Protein AF-A0A6L7DBG6-F1 (afdb_monomer_lite)

Foldseek 3Di:
DDDQPPDDPDPDDQPDQADPQQLGGDDPDPPDDDDPVVSVVSSVVSNVLNVVLCVQLVPQWACDLDNVCRVVLSVLSSVLSVLVSVCVVDDHDPVSVVSNVVSVVVSPDHPDDDDDDDDDQPPCSQVVVCVVVVHNPGDPDSDPCVVPDDDDDDDDDDDPPDD

Sequence (163 aa):
MSAIYESCKCNNDSVSVFCKECGSIISKDNSKEYDINLLENMQKECKEYARYTQDSIKNITFASPLPSLDNEFSKFAKIKKLLEIYKNKLQENEMINYHINEITKFLQRDNTFQIAFVGLIKAGKSTLINAMLKQNYASMKVEPETAALTKFKYEIFEKYFRR

pLDDT: mean 77.72, std 15.39, range [31.7, 96.62]

Organism: NCBI:txid1548018

Structure (mmCIF, N/CA/C/O backbone):
data_AF-A0A6L7DBG6-F1
#
_entry.id   AF-A0A6L7DBG6-F1
#
loop_
_atom_site.group_PDB
_atom_site.id
_atom_site.type_symbol
_atom_site.label_atom_id
_atom_site.label_alt_id
_atom_site.label_comp_id
_atom_site.label_asym_id
_atom_site.label_entity_id
_atom_site.label_seq_id
_atom_site.pdbx_PDB_ins_code
_atom_site.Cartn_x
_atom_site.Cartn_y
_atom_site.Cartn_z
_atom_site.occupancy
_atom_site.B_iso_or_equiv
_atom_site.auth_seq_id
_atom_site.auth_comp_id
_atom_site.auth_asym_id
_atom_site.auth_atom_id
_atom_site.pdbx_PDB_model_num
ATOM 1 N N . MET A 1 1 ? -36.324 2.739 34.473 1.00 34.12 1 MET A N 1
ATOM 2 C CA . MET A 1 1 ? -36.612 3.000 33.045 1.00 34.12 1 MET A CA 1
ATOM 3 C C . MET A 1 1 ? -35.834 4.235 32.611 1.00 34.12 1 MET A C 1
ATOM 5 O O . MET A 1 1 ? -36.368 5.334 32.652 1.00 34.12 1 MET A O 1
ATOM 9 N N . SER A 1 2 ? -34.556 4.081 32.268 1.00 31.70 2 SER A N 1
ATOM 10 C CA . SER A 1 2 ? -33.742 5.154 31.687 1.00 31.70 2 SER A CA 1
ATOM 11 C C . SER A 1 2 ? -33.491 4.821 30.223 1.00 31.70 2 SER A C 1
ATOM 13 O O . SER A 1 2 ? -32.948 3.771 29.893 1.00 31.70 2 SER A O 1
ATOM 15 N N . ALA A 1 3 ? -33.963 5.702 29.349 1.00 39.47 3 ALA A N 1
ATOM 16 C CA . ALA A 1 3 ? -33.806 5.609 27.911 1.00 39.47 3 ALA A CA 1
ATOM 17 C C . ALA A 1 3 ? -32.327 5.794 27.531 1.00 39.47 3 ALA A C 1
ATOM 19 O O . ALA A 1 3 ? -31.826 6.915 27.512 1.00 39.47 3 ALA A O 1
ATOM 20 N N . ILE A 1 4 ? -31.631 4.701 27.215 1.00 41.66 4 ILE A N 1
ATOM 21 C CA . ILE A 1 4 ? -30.297 4.746 26.605 1.00 41.66 4 ILE A CA 1
ATOM 22 C C . ILE A 1 4 ? -30.500 4.889 25.093 1.00 41.66 4 ILE A C 1
ATOM 24 O O . ILE A 1 4 ? -30.442 3.921 24.344 1.00 41.66 4 ILE A O 1
ATOM 28 N N . TYR A 1 5 ? -30.811 6.100 24.635 1.00 47.50 5 TYR A N 1
ATOM 29 C CA . TYR A 1 5 ? -30.904 6.407 23.206 1.00 47.50 5 TYR A CA 1
ATOM 30 C C . TYR A 1 5 ? -30.198 7.727 22.900 1.00 47.50 5 TYR A C 1
ATOM 32 O O . TYR A 1 5 ? -30.824 8.741 22.594 1.00 47.50 5 TYR A O 1
ATOM 40 N N . GLU A 1 6 ? -28.865 7.717 22.915 1.00 48.84 6 GLU A N 1
ATOM 41 C CA . GLU A 1 6 ? -28.121 8.657 22.073 1.00 48.84 6 GLU A CA 1
ATOM 42 C C . GLU A 1 6 ? -28.314 8.225 20.615 1.00 48.84 6 GLU A C 1
ATOM 44 O O . GLU A 1 6 ? -27.588 7.383 20.082 1.00 48.84 6 GLU A O 1
ATOM 49 N N . SER A 1 7 ? -29.360 8.759 19.987 1.00 53.03 7 SER A N 1
ATOM 50 C CA . SER A 1 7 ? -29.721 8.467 18.602 1.00 53.03 7 SER A CA 1
ATOM 51 C C . SER A 1 7 ? -28.606 8.900 17.638 1.00 53.03 7 SER A C 1
ATOM 53 O O . SER A 1 7 ? -28.453 10.069 17.288 1.00 53.03 7 SER A O 1
ATOM 55 N N . CYS A 1 8 ? -27.815 7.933 17.167 1.00 61.72 8 CYS A N 1
ATOM 56 C CA . CYS A 1 8 ? -27.004 8.114 15.963 1.00 61.72 8 CYS A CA 1
ATOM 57 C C . CYS A 1 8 ? -27.949 8.461 14.809 1.00 61.72 8 CYS A C 1
ATOM 59 O O . CYS A 1 8 ? -28.882 7.704 14.542 1.00 61.72 8 CYS A O 1
ATOM 61 N N . LYS A 1 9 ? -27.699 9.551 14.076 1.00 63.28 9 LYS A N 1
ATOM 62 C CA . LYS A 1 9 ? -28.479 9.939 12.876 1.00 63.28 9 LYS A CA 1
ATOM 63 C C . LYS A 1 9 ? -28.154 9.080 11.641 1.00 63.28 9 LYS A C 1
ATOM 65 O O . LYS A 1 9 ? -28.202 9.543 10.507 1.00 63.28 9 LYS A O 1
ATOM 70 N N . CYS A 1 10 ? -27.747 7.845 11.874 1.00 64.81 10 CYS A N 1
ATOM 71 C CA . CYS A 1 10 ? -27.065 6.986 10.924 1.00 64.81 10 CYS A CA 1
ATOM 72 C C . CYS A 1 10 ? -28.108 6.033 10.336 1.00 64.81 10 CYS A C 1
ATOM 74 O O . CYS A 1 10 ? -28.858 5.407 11.088 1.00 64.81 10 CYS A O 1
ATOM 76 N N . ASN A 1 11 ? -28.209 5.967 9.006 1.00 58.50 11 ASN A N 1
ATOM 77 C CA . ASN A 1 11 ? -29.213 5.152 8.320 1.00 58.50 11 ASN A CA 1
ATOM 78 C C . ASN A 1 11 ? -28.838 3.669 8.463 1.00 58.50 11 ASN A C 1
ATOM 80 O O . ASN A 1 11 ? -28.066 3.134 7.674 1.00 58.50 11 ASN A O 1
ATOM 84 N N . ASN A 1 12 ? -29.319 3.032 9.531 1.00 59.94 12 ASN A N 1
ATOM 85 C CA . ASN A 1 12 ? -28.940 1.667 9.878 1.00 59.94 12 ASN A CA 1
ATOM 86 C C . ASN A 1 12 ? -29.990 0.647 9.420 1.00 59.94 12 ASN A C 1
ATOM 88 O O . ASN A 1 12 ? -31.190 0.799 9.699 1.00 59.94 12 ASN A O 1
ATOM 92 N N . ASP A 1 13 ? -29.507 -0.427 8.788 1.00 57.75 13 ASP A N 1
ATOM 93 C CA . ASP A 1 13 ? -30.286 -1.622 8.458 1.00 57.75 13 ASP A CA 1
ATOM 94 C C . ASP A 1 13 ? -30.944 -2.211 9.716 1.00 57.75 13 ASP A C 1
ATOM 96 O O . ASP A 1 13 ? -30.456 -2.062 10.836 1.00 57.75 13 ASP A O 1
ATOM 100 N N . SER A 1 14 ? -32.078 -2.888 9.553 1.00 56.16 14 SER A N 1
ATOM 101 C CA . SER A 1 14 ? -32.952 -3.329 10.652 1.00 56.16 14 SER A CA 1
ATOM 102 C C . SER A 1 14 ? -32.394 -4.445 11.551 1.00 56.16 14 SER A C 1
ATOM 104 O O . SER A 1 14 ? -33.078 -4.834 12.491 1.00 56.16 14 SER A O 1
ATOM 106 N N . VAL A 1 15 ? -31.181 -4.950 11.297 1.00 63.69 15 VAL A N 1
ATOM 107 C CA . VAL A 1 15 ? -30.666 -6.204 11.891 1.00 63.69 15 VAL A CA 1
ATOM 108 C C . VAL A 1 15 ? -29.522 -5.989 12.903 1.00 63.69 15 VAL A C 1
ATOM 110 O O . VAL A 1 15 ? -29.144 -6.914 13.615 1.00 63.69 15 VAL A O 1
ATOM 113 N N . SER A 1 16 ? -28.944 -4.787 13.007 1.00 62.97 16 SER A N 1
ATOM 114 C CA . SER A 1 16 ? -27.767 -4.536 13.862 1.00 62.97 16 SER A CA 1
ATOM 115 C C . SER A 1 16 ? -28.119 -3.926 15.223 1.00 62.97 16 SER A C 1
ATOM 117 O O . SER A 1 16 ? -28.773 -2.888 15.265 1.00 62.97 16 SER A O 1
ATOM 119 N N . VAL A 1 17 ? -27.591 -4.507 16.310 1.00 74.75 17 VAL A N 1
ATOM 120 C CA . VAL A 1 17 ? -27.717 -3.987 17.693 1.00 74.75 17 VAL A CA 1
ATOM 121 C C . VAL A 1 17 ? -26.833 -2.757 17.938 1.00 74.75 17 VAL A C 1
ATOM 123 O O . VAL A 1 17 ? -27.182 -1.907 18.750 1.00 74.75 17 VAL A O 1
ATOM 126 N N . PHE A 1 18 ? -25.712 -2.624 17.222 1.00 78.06 18 PHE A N 1
ATOM 127 C CA . PHE A 1 18 ? -24.793 -1.485 17.326 1.00 78.06 18 PHE A CA 1
ATOM 128 C C . PHE A 1 18 ? -24.635 -0.771 15.987 1.00 78.06 18 PHE A C 1
ATOM 130 O O . PHE A 1 18 ? -24.693 -1.383 14.919 1.00 78.06 18 PHE A O 1
ATOM 137 N N . CYS A 1 19 ? -24.388 0.534 16.048 1.00 79.06 19 CYS A N 1
ATOM 138 C CA . CYS A 1 19 ? -24.113 1.359 14.887 1.00 79.06 19 CYS A CA 1
ATOM 139 C C . CYS A 1 19 ? -22.764 1.041 14.264 1.00 79.06 19 CYS A C 1
ATOM 141 O O . CYS A 1 19 ? -21.733 1.123 14.928 1.00 79.06 19 CYS A O 1
ATOM 143 N N . LYS A 1 20 ? -22.785 0.771 12.954 1.00 75.75 20 LYS A N 1
ATOM 144 C CA . LYS A 1 20 ? -21.597 0.489 12.139 1.00 75.75 20 LYS A CA 1
ATOM 145 C C . LYS A 1 20 ? -20.612 1.669 12.103 1.00 75.75 20 LYS A C 1
ATOM 147 O O . LYS A 1 20 ? -19.418 1.450 11.961 1.00 75.75 20 LYS A O 1
ATOM 152 N N . GLU A 1 21 ? -21.106 2.897 12.268 1.00 77.31 21 GLU A N 1
ATOM 153 C CA . GLU A 1 21 ? -20.301 4.124 12.173 1.00 77.31 21 GLU A CA 1
ATOM 154 C C . GLU A 1 21 ? -19.722 4.590 13.514 1.00 77.31 21 GLU A C 1
ATOM 156 O O . GLU A 1 21 ? -18.588 5.059 13.575 1.00 77.31 21 GLU A O 1
ATOM 161 N N . CYS A 1 22 ? -20.495 4.497 14.601 1.00 80.12 22 CYS A N 1
ATOM 162 C CA . CYS A 1 22 ? -20.104 5.082 15.890 1.00 80.12 22 CYS A CA 1
ATOM 163 C C . CYS A 1 22 ? -20.131 4.111 17.074 1.00 80.12 22 CYS A C 1
ATOM 165 O O . CYS A 1 22 ? -19.733 4.496 18.167 1.00 80.12 22 CYS A O 1
ATOM 167 N N . GLY A 1 23 ? -20.631 2.885 16.903 1.00 77.38 23 GLY A N 1
ATOM 168 C CA . GLY A 1 23 ? -20.738 1.902 17.983 1.00 77.38 23 GLY A CA 1
ATOM 169 C C . GLY A 1 23 ? -21.869 2.141 18.991 1.00 77.38 23 GLY A C 1
ATOM 170 O O . GLY A 1 23 ? -21.993 1.366 19.931 1.00 77.38 23 GLY A O 1
ATOM 171 N N . SER A 1 24 ? -22.712 3.172 18.833 1.00 80.69 24 SER A N 1
ATOM 172 C CA . SER A 1 24 ? -23.888 3.372 19.700 1.00 80.69 24 SER A CA 1
ATOM 173 C C . SER A 1 24 ? -24.926 2.260 19.541 1.00 80.69 24 SER A C 1
ATOM 175 O O . SER A 1 24 ? -25.085 1.719 18.449 1.00 80.69 24 SER A O 1
ATOM 177 N N . ILE A 1 25 ? -25.668 1.964 20.609 1.00 76.25 25 ILE A N 1
ATOM 178 C CA . ILE A 1 25 ? -26.762 0.984 20.593 1.00 76.25 25 ILE A CA 1
ATOM 179 C C . ILE A 1 25 ? -27.898 1.472 19.671 1.00 76.25 25 ILE A C 1
ATOM 181 O O . ILE A 1 25 ? -28.282 2.641 19.699 1.00 76.25 25 ILE A O 1
ATOM 185 N N . ILE A 1 26 ? -28.426 0.563 18.850 1.00 74.69 26 ILE A N 1
ATOM 186 C CA . ILE A 1 26 ? -29.581 0.734 17.965 1.00 74.69 26 ILE A CA 1
ATOM 187 C C . ILE A 1 26 ? -30.607 -0.331 18.353 1.00 74.69 26 ILE A C 1
ATOM 189 O O . ILE A 1 26 ? -30.697 -1.395 17.743 1.00 74.69 26 ILE A O 1
ATOM 193 N N . SER A 1 27 ? -31.396 -0.100 19.390 1.00 63.06 27 SER A N 1
ATOM 194 C CA . SER A 1 27 ? -32.484 -1.025 19.710 1.00 63.06 27 SER A CA 1
ATOM 195 C C . SER A 1 27 ? -33.665 -0.784 18.771 1.00 63.06 27 SER A C 1
ATOM 197 O O . SER A 1 27 ? -34.359 0.228 18.853 1.00 63.06 27 SER A O 1
ATOM 199 N N . LYS A 1 28 ? -33.880 -1.732 17.852 1.00 55.41 28 LYS A N 1
ATOM 200 C CA . LYS A 1 28 ? -35.131 -1.880 17.085 1.00 55.41 28 LYS A CA 1
ATOM 201 C C . LYS A 1 28 ? -35.964 -3.084 17.534 1.00 55.41 28 LYS A C 1
ATOM 203 O O . LYS A 1 28 ? -37.125 -3.175 17.150 1.00 55.41 28 LYS A O 1
ATOM 208 N N . ASP A 1 29 ? -35.394 -3.985 18.335 1.00 54.41 29 ASP A N 1
ATOM 209 C CA . ASP A 1 29 ? -36.030 -5.246 18.708 1.00 54.41 29 ASP A CA 1
ATOM 210 C C . ASP A 1 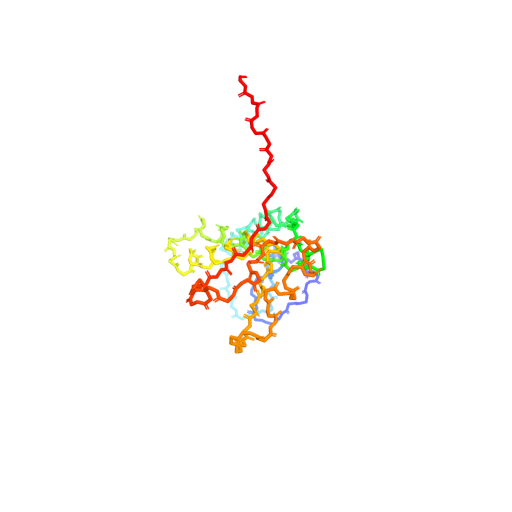29 ? -36.300 -5.293 20.220 1.00 54.41 29 ASP A C 1
ATOM 212 O O . ASP A 1 29 ? -35.410 -5.563 21.024 1.00 54.41 29 ASP A O 1
ATOM 216 N N . ASN A 1 30 ? -37.542 -4.985 20.605 1.00 52.22 30 ASN A N 1
ATOM 217 C CA . ASN A 1 30 ? -38.020 -5.020 21.994 1.00 52.22 30 ASN A CA 1
ATOM 218 C C . ASN A 1 30 ? -38.330 -6.453 22.478 1.00 52.22 30 ASN A C 1
ATOM 220 O O . ASN A 1 30 ? -38.848 -6.623 23.578 1.00 52.22 30 ASN A O 1
ATOM 224 N N . SER A 1 31 ? -38.085 -7.478 21.651 1.00 51.94 31 SER A N 1
ATOM 225 C CA . SER A 1 31 ? -38.477 -8.866 21.936 1.00 51.94 31 SER A CA 1
ATOM 226 C C . SER A 1 31 ? -37.457 -9.657 22.762 1.00 51.94 31 SER A C 1
ATOM 228 O O . SER A 1 31 ? -37.774 -10.746 23.239 1.00 51.94 31 SER A O 1
ATOM 230 N N . LYS A 1 32 ? -36.241 -9.128 22.953 1.00 58.94 32 LYS A N 1
ATOM 231 C CA . LYS A 1 32 ? -35.175 -9.775 23.725 1.00 58.94 32 LYS A CA 1
ATOM 232 C C . LYS A 1 32 ? -34.798 -8.916 24.923 1.00 58.94 32 LYS A C 1
ATOM 234 O O . LYS A 1 32 ? -34.392 -7.767 24.780 1.00 58.94 32 LYS A O 1
ATOM 239 N N . GLU A 1 33 ? -34.938 -9.495 26.107 1.00 64.88 33 GLU A N 1
ATOM 240 C CA . GLU A 1 33 ? -34.452 -8.916 27.352 1.00 64.88 33 GLU A CA 1
ATOM 241 C C . GLU A 1 33 ? -32.927 -9.082 27.374 1.00 64.88 33 GLU A C 1
ATOM 243 O O . GLU A 1 33 ? -32.400 -10.181 27.540 1.00 64.88 33 GLU A O 1
ATOM 248 N N . TYR A 1 34 ? -32.209 -8.002 27.071 1.00 68.75 34 TYR A N 1
ATOM 249 C CA . TYR A 1 34 ? -30.750 -7.983 27.085 1.00 68.75 34 TYR A CA 1
ATOM 250 C C . TYR A 1 34 ? -30.242 -7.516 28.451 1.00 68.75 34 TYR A C 1
ATOM 252 O O . TYR A 1 34 ? -30.805 -6.594 29.042 1.00 68.75 34 TYR A O 1
ATOM 260 N N . ASP A 1 35 ? -29.137 -8.100 28.919 1.00 79.69 35 ASP A N 1
ATOM 261 C CA . ASP A 1 35 ? -28.407 -7.575 30.075 1.00 79.69 35 ASP A CA 1
ATOM 262 C C . ASP A 1 35 ? -27.870 -6.170 29.747 1.00 79.69 35 ASP A C 1
ATOM 264 O O . ASP A 1 35 ? -27.015 -5.993 28.874 1.00 79.69 35 ASP A O 1
ATOM 268 N N . ILE A 1 36 ? -28.405 -5.166 30.445 1.00 76.56 36 ILE A N 1
ATOM 269 C CA . ILE A 1 36 ? -28.091 -3.750 30.233 1.00 76.56 36 ILE A CA 1
ATOM 270 C C . ILE A 1 36 ? -26.609 -3.473 30.507 1.00 76.56 36 ILE A C 1
ATOM 272 O O . ILE A 1 36 ? -25.975 -2.762 29.730 1.00 76.56 36 ILE A O 1
ATOM 276 N N . ASN A 1 37 ? -26.030 -4.079 31.549 1.00 80.31 37 ASN A N 1
ATOM 277 C CA . ASN A 1 37 ? -24.625 -3.856 31.899 1.00 80.31 37 ASN A CA 1
ATOM 278 C C . ASN A 1 37 ? -23.697 -4.428 30.822 1.00 80.31 37 ASN A C 1
ATOM 280 O O . ASN A 1 37 ? -22.678 -3.828 30.476 1.00 80.31 37 ASN A O 1
ATOM 284 N N . LEU A 1 38 ? -24.057 -5.586 30.262 1.00 82.00 38 LEU A N 1
ATOM 285 C CA . LEU A 1 38 ? -23.325 -6.182 29.148 1.00 82.00 38 LEU A CA 1
ATOM 286 C C . LEU A 1 38 ? -23.392 -5.287 27.902 1.00 82.00 38 LEU A C 1
ATOM 288 O O . LEU A 1 38 ? -22.363 -5.034 27.277 1.00 82.00 38 LEU A O 1
ATOM 292 N N . LEU A 1 39 ? -24.578 -4.773 27.561 1.00 80.38 39 LEU A N 1
ATOM 293 C CA . LEU A 1 39 ? -24.756 -3.879 26.415 1.00 80.38 39 LEU A CA 1
ATOM 294 C C . LEU A 1 39 ? -23.978 -2.568 26.561 1.00 80.38 39 LEU A C 1
ATOM 296 O O . LEU A 1 39 ? -23.363 -2.126 25.591 1.00 80.38 39 LEU A O 1
ATOM 300 N N . GLU A 1 40 ? -23.976 -1.961 27.747 1.00 81.44 40 GLU A N 1
ATOM 301 C CA . GLU A 1 40 ? -23.216 -0.737 28.020 1.00 81.44 40 GLU A CA 1
ATOM 302 C C . GLU A 1 40 ? -21.703 -0.965 27.895 1.00 81.44 40 GLU A C 1
ATOM 304 O O . GLU A 1 40 ? -21.006 -0.172 27.252 1.00 81.44 40 GLU A O 1
ATOM 309 N N . ASN A 1 41 ? -21.192 -2.080 28.430 1.00 85.69 41 ASN A N 1
ATOM 310 C CA . ASN A 1 41 ? -19.781 -2.451 28.292 1.00 85.69 41 ASN A CA 1
ATOM 311 C C . ASN A 1 41 ? -19.397 -2.669 26.822 1.00 85.69 41 ASN A C 1
ATOM 313 O O . ASN A 1 41 ? -18.415 -2.098 26.344 1.00 85.69 41 ASN A O 1
ATOM 317 N N . MET A 1 42 ? -20.209 -3.418 26.072 1.00 83.50 42 MET A N 1
ATOM 318 C CA . MET A 1 42 ? -19.992 -3.632 24.639 1.00 83.50 42 MET A CA 1
ATOM 319 C C . MET A 1 42 ? -20.067 -2.324 23.842 1.00 83.50 42 MET A C 1
ATOM 321 O O . MET A 1 42 ? -19.234 -2.084 22.969 1.00 83.50 42 MET A O 1
ATOM 325 N N . GLN A 1 43 ? -21.017 -1.437 24.157 1.00 84.44 43 GLN A N 1
ATOM 326 C CA . GLN A 1 43 ? -21.121 -0.125 23.518 1.00 84.44 43 GLN A CA 1
ATOM 327 C C . GLN A 1 43 ? -19.845 0.694 23.727 1.00 84.44 43 GLN A C 1
ATOM 329 O O . GLN A 1 43 ? -19.367 1.340 22.790 1.00 84.44 43 GLN A O 1
ATOM 334 N N . LYS A 1 44 ? -19.290 0.678 24.944 1.00 87.38 44 LYS A N 1
ATOM 335 C CA . LYS A 1 44 ? -18.042 1.373 25.266 1.00 87.38 44 LYS A CA 1
ATOM 336 C C . LYS A 1 44 ? -16.881 0.834 24.431 1.00 87.38 44 LYS A C 1
ATOM 338 O O . LYS A 1 44 ? -16.208 1.622 23.767 1.00 87.38 44 LYS A O 1
ATOM 343 N N . GLU A 1 45 ? -16.698 -0.484 24.389 1.00 87.06 45 GLU A N 1
ATOM 344 C CA . GLU A 1 45 ? -15.645 -1.120 23.589 1.00 87.06 45 GLU A CA 1
ATOM 345 C C . GLU A 1 45 ? -15.788 -0.820 22.089 1.00 87.06 45 GLU A C 1
ATOM 347 O O . GLU A 1 45 ? -14.805 -0.490 21.416 1.00 87.06 45 GLU A O 1
ATOM 352 N N . CYS A 1 46 ? -17.013 -0.874 21.555 1.00 83.75 46 CYS A N 1
ATOM 353 C CA . CYS A 1 46 ? -17.291 -0.534 20.162 1.00 83.75 46 CYS A CA 1
ATOM 354 C C . CYS A 1 46 ? -16.984 0.938 19.856 1.00 83.75 46 CYS A C 1
ATOM 356 O O . CYS A 1 46 ? -16.337 1.220 18.846 1.00 83.75 46 CYS A O 1
ATOM 358 N N . LYS A 1 47 ? -17.403 1.873 20.723 1.00 87.25 47 LYS A N 1
ATOM 359 C CA . LYS A 1 47 ? -17.112 3.312 20.584 1.00 87.25 47 LYS A CA 1
ATOM 360 C C . LYS A 1 47 ? -15.604 3.578 20.600 1.00 87.25 47 LYS A C 1
ATOM 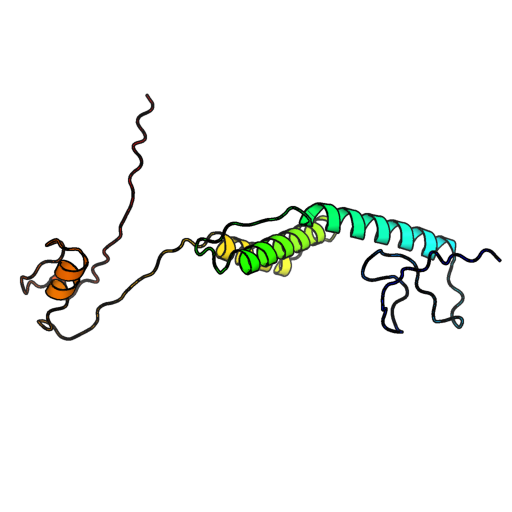362 O O . LYS A 1 47 ? -15.099 4.298 19.738 1.00 87.25 47 LYS A O 1
ATOM 367 N N . GLU A 1 48 ? -14.878 2.986 21.548 1.00 89.25 48 GLU A N 1
ATOM 368 C CA . GLU A 1 48 ? -13.421 3.128 21.654 1.00 89.25 48 GLU A CA 1
ATOM 369 C C . GLU A 1 48 ? -12.710 2.577 20.415 1.00 89.25 48 GLU A C 1
ATOM 371 O O . GLU A 1 48 ? -11.835 3.239 19.854 1.00 89.25 48 GLU A O 1
ATOM 376 N N . TYR A 1 49 ? -13.120 1.399 19.936 1.00 86.81 49 TYR A N 1
ATOM 377 C CA . TYR A 1 49 ? -12.545 0.803 18.735 1.00 86.81 49 TYR A CA 1
ATOM 378 C C . TYR A 1 49 ? -12.833 1.616 17.470 1.00 86.81 49 TYR A C 1
ATOM 380 O O . TYR A 1 49 ? -11.913 1.851 16.682 1.00 86.81 49 TYR A O 1
ATOM 388 N N . ALA A 1 50 ? -14.076 2.069 17.280 1.00 84.94 50 ALA A N 1
ATOM 389 C CA . ALA A 1 50 ? -14.466 2.889 16.136 1.00 84.94 50 ALA A CA 1
ATOM 390 C C . ALA A 1 50 ? -13.665 4.195 16.105 1.00 84.94 50 ALA A C 1
ATOM 392 O O . ALA A 1 50 ? -13.085 4.540 15.075 1.00 84.94 50 ALA A O 1
ATOM 393 N N . ARG A 1 51 ? -13.548 4.869 17.255 1.00 88.75 51 ARG A N 1
ATOM 394 C CA . ARG A 1 51 ? -12.775 6.105 17.390 1.00 88.75 51 ARG A CA 1
ATOM 395 C C . ARG A 1 51 ? -11.292 5.890 17.101 1.00 88.75 51 ARG A C 1
ATOM 397 O O . ARG A 1 51 ? -10.742 6.575 16.246 1.00 88.75 51 ARG A O 1
ATOM 404 N N . TYR A 1 52 ? -10.661 4.911 17.752 1.00 89.38 52 TYR A N 1
ATOM 405 C CA . TYR A 1 52 ? -9.250 4.585 17.518 1.00 89.38 52 TYR A CA 1
ATOM 406 C C . TYR A 1 52 ? -8.971 4.290 16.040 1.00 89.38 52 TYR A C 1
ATOM 408 O O . TYR A 1 52 ? -7.973 4.743 15.474 1.00 89.38 52 TYR A O 1
ATOM 416 N N . THR A 1 53 ? -9.877 3.547 15.405 1.00 88.06 53 THR A N 1
ATOM 417 C CA . THR A 1 53 ? -9.768 3.185 13.996 1.00 88.06 53 THR A CA 1
ATOM 418 C C . THR A 1 53 ? -9.891 4.411 13.097 1.00 88.06 53 THR A C 1
ATOM 420 O O . THR A 1 53 ? -9.026 4.619 12.248 1.00 88.06 53 THR A O 1
ATOM 423 N N . GLN A 1 54 ? -10.911 5.249 13.307 1.00 88.50 54 GLN A N 1
ATOM 424 C CA . GLN A 1 54 ? -11.111 6.495 12.563 1.00 88.50 54 GLN A CA 1
ATOM 425 C C . GLN A 1 54 ? -9.910 7.436 12.708 1.00 88.50 54 GLN A C 1
ATOM 427 O O . GLN A 1 54 ? -9.393 7.920 11.701 1.00 88.50 54 GLN A O 1
ATOM 432 N N . ASP A 1 55 ? -9.412 7.631 13.929 1.00 90.38 55 ASP A N 1
ATOM 433 C CA . ASP A 1 55 ? -8.251 8.480 14.208 1.00 90.38 55 ASP A CA 1
ATOM 434 C C . ASP A 1 55 ? -6.983 7.943 13.523 1.00 90.38 55 ASP A C 1
ATOM 436 O O . ASP A 1 55 ? -6.208 8.711 12.948 1.00 90.38 55 ASP A O 1
ATOM 440 N N . SER A 1 56 ? -6.809 6.618 13.488 1.00 88.44 56 SER A N 1
ATOM 441 C CA . SER A 1 56 ? -5.660 5.966 12.849 1.00 88.44 56 SER A CA 1
ATOM 442 C C . SER A 1 56 ? -5.653 6.073 11.321 1.00 88.44 56 SER A C 1
ATOM 444 O O . SER A 1 56 ? -4.582 5.990 10.721 1.00 88.44 56 SER A O 1
ATOM 446 N N . ILE A 1 57 ? -6.818 6.233 10.677 1.00 91.44 57 ILE A N 1
ATOM 447 C CA . ILE A 1 57 ? -6.939 6.272 9.207 1.00 91.44 57 ILE A CA 1
ATOM 448 C C . ILE A 1 57 ? -7.198 7.673 8.636 1.00 91.44 57 ILE A C 1
ATOM 450 O O . ILE A 1 57 ? -7.020 7.872 7.431 1.00 91.44 57 ILE A O 1
ATOM 454 N N . LYS A 1 58 ? -7.613 8.645 9.462 1.00 88.38 58 LYS A N 1
ATOM 455 C CA . LYS A 1 58 ? -8.078 9.976 9.024 1.00 88.38 58 LYS A CA 1
ATOM 456 C C . LYS A 1 58 ? -7.061 10.723 8.162 1.00 88.38 58 LYS A C 1
ATOM 458 O O . LYS A 1 58 ? -7.429 11.279 7.132 1.00 88.38 58 LYS A O 1
ATOM 463 N N . ASN A 1 59 ? -5.792 10.689 8.561 1.00 86.00 59 ASN A N 1
ATOM 464 C CA . ASN A 1 59 ? -4.721 11.465 7.930 1.00 86.00 59 ASN A CA 1
ATOM 465 C C . ASN A 1 59 ? -3.826 10.627 7.005 1.00 86.00 59 ASN A C 1
ATOM 467 O O . ASN A 1 59 ? -2.788 11.107 6.554 1.00 86.00 59 ASN A O 1
ATOM 471 N N . ILE A 1 60 ? -4.202 9.376 6.720 1.00 88.69 60 ILE A N 1
ATOM 472 C CA . ILE A 1 60 ? -3.434 8.537 5.802 1.00 88.69 60 ILE A CA 1
ATOM 473 C C . ILE A 1 60 ? -3.658 9.036 4.378 1.00 88.69 60 ILE A C 1
ATOM 475 O O . ILE A 1 60 ? -4.750 8.914 3.815 1.00 88.69 60 ILE A O 1
ATOM 479 N N . THR A 1 61 ? -2.584 9.570 3.814 1.00 83.56 61 THR A N 1
ATOM 480 C CA . THR A 1 61 ? -2.441 9.903 2.401 1.00 83.56 61 THR A CA 1
ATOM 481 C C . THR A 1 61 ? -1.219 9.166 1.875 1.00 83.56 61 THR A C 1
ATOM 483 O O . THR A 1 61 ? -0.233 8.993 2.594 1.00 83.56 61 THR A O 1
ATOM 486 N N . PHE A 1 62 ? -1.308 8.663 0.649 1.00 87.62 62 PHE A N 1
ATOM 487 C CA . PHE A 1 62 ? -0.212 7.952 0.007 1.00 87.62 62 PHE A CA 1
ATOM 488 C C . PHE A 1 62 ? -0.042 8.492 -1.407 1.00 87.62 62 PHE A C 1
ATOM 490 O O . PHE A 1 62 ? -0.977 8.416 -2.203 1.00 87.62 62 PHE A O 1
ATOM 497 N N . ALA A 1 63 ? 1.140 9.035 -1.699 1.00 86.88 63 ALA A N 1
ATOM 498 C CA . ALA A 1 63 ? 1.471 9.541 -3.024 1.00 86.88 63 ALA A CA 1
ATOM 499 C C . ALA A 1 63 ? 1.717 8.359 -3.968 1.00 86.88 63 ALA A C 1
ATOM 501 O O . ALA A 1 63 ? 2.572 7.510 -3.709 1.00 86.88 63 ALA A O 1
ATOM 502 N N . SER A 1 64 ? 0.950 8.290 -5.047 1.00 88.94 64 SER A N 1
ATOM 503 C CA . SER A 1 64 ? 1.122 7.288 -6.083 1.00 88.94 64 SER A CA 1
ATOM 504 C C . SER A 1 64 ? 2.259 7.692 -7.031 1.00 88.94 64 SER A C 1
ATOM 506 O O . SER A 1 64 ? 2.459 8.879 -7.294 1.00 88.94 64 SER A O 1
ATOM 508 N N . PRO A 1 65 ? 2.969 6.724 -7.641 1.00 87.00 65 PRO A N 1
ATOM 509 C CA . PRO A 1 65 ? 3.876 7.009 -8.754 1.00 87.00 65 PRO A CA 1
ATOM 510 C C . PRO A 1 65 ? 3.187 7.679 -9.960 1.00 87.00 65 PRO A C 1
ATOM 512 O O . PRO A 1 65 ? 3.860 8.271 -10.806 1.00 87.00 65 PRO A O 1
ATOM 515 N N . LEU A 1 66 ? 1.857 7.569 -10.049 1.00 86.19 66 LEU A N 1
ATOM 516 C CA . LEU A 1 66 ? 0.994 8.233 -11.022 1.00 86.19 66 LEU A CA 1
ATOM 517 C C . LEU A 1 66 ? -0.035 9.086 -10.262 1.00 86.19 66 LEU A C 1
ATOM 519 O O . LEU A 1 66 ? -0.948 8.506 -9.679 1.00 86.19 66 LEU A O 1
ATOM 523 N N . PRO A 1 67 ? 0.037 10.432 -10.306 1.00 88.94 67 PRO A N 1
ATOM 524 C CA . PRO A 1 67 ? -0.843 11.301 -9.513 1.00 88.94 67 PRO A CA 1
ATOM 525 C C . PRO A 1 67 ? -2.345 11.055 -9.721 1.00 88.94 67 PRO A C 1
ATOM 527 O O . PRO A 1 67 ? -3.152 11.228 -8.812 1.00 88.94 67 PRO A O 1
ATOM 530 N N . SER A 1 68 ? -2.746 10.588 -10.909 1.00 89.75 68 SER A N 1
ATOM 531 C CA . SER A 1 68 ? -4.136 10.206 -11.189 1.00 89.75 68 SER A CA 1
ATOM 532 C C . SER A 1 68 ? -4.651 9.026 -10.352 1.00 89.75 68 SER A C 1
ATOM 534 O O . SER A 1 68 ? -5.856 8.794 -10.355 1.00 89.75 68 SER A O 1
ATOM 536 N N . LEU A 1 69 ? -3.775 8.296 -9.652 1.00 90.19 69 LEU A N 1
ATOM 537 C CA . LEU A 1 69 ? -4.099 7.137 -8.812 1.00 90.19 69 LEU A CA 1
ATOM 538 C C . LEU A 1 69 ? -3.886 7.392 -7.308 1.00 90.19 69 LEU A C 1
ATOM 540 O O . LEU A 1 69 ? -3.955 6.457 -6.506 1.00 90.19 69 LEU A O 1
ATOM 544 N N . ASP A 1 70 ? -3.625 8.636 -6.891 1.00 91.06 70 ASP A N 1
ATOM 545 C CA . ASP A 1 70 ? -3.381 8.985 -5.480 1.00 91.06 70 ASP A CA 1
ATOM 546 C C . ASP A 1 70 ? -4.532 8.554 -4.556 1.00 91.06 70 ASP A C 1
ATOM 548 O O . ASP A 1 70 ? -4.316 8.109 -3.423 1.00 91.06 70 ASP A O 1
ATOM 552 N N . ASN A 1 71 ? -5.773 8.644 -5.043 1.00 92.00 71 ASN A N 1
ATOM 553 C CA . ASN A 1 71 ? -6.955 8.256 -4.281 1.00 92.00 71 ASN A CA 1
ATOM 554 C C . ASN A 1 71 ? -6.995 6.739 -4.036 1.00 92.00 71 ASN A C 1
ATOM 556 O O . ASN A 1 71 ? -7.254 6.292 -2.920 1.00 92.00 71 ASN A O 1
ATOM 560 N N . GLU A 1 72 ? -6.710 5.935 -5.059 1.00 92.75 72 GLU A N 1
ATOM 561 C CA . GLU A 1 72 ? -6.651 4.476 -4.986 1.00 92.7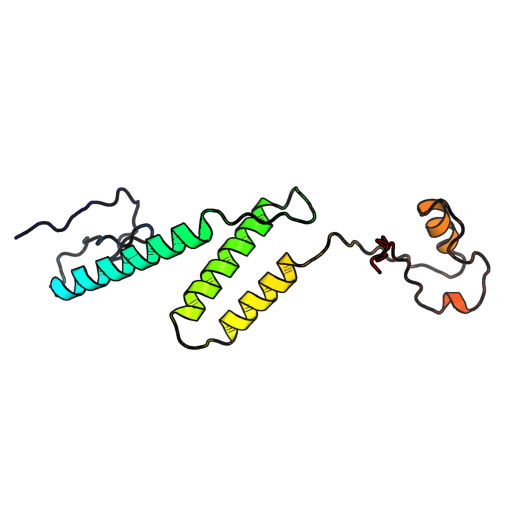5 72 GLU A CA 1
ATOM 562 C C . GLU A 1 72 ? -5.544 4.029 -4.030 1.00 92.75 72 GLU A C 1
ATOM 564 O O . GLU A 1 72 ? -5.794 3.223 -3.132 1.00 92.75 72 GLU A O 1
ATOM 569 N N . PHE A 1 73 ? -4.344 4.599 -4.158 1.00 93.81 73 PHE A N 1
ATOM 570 C CA . PHE A 1 73 ? -3.228 4.294 -3.261 1.00 93.81 73 PHE A CA 1
ATOM 571 C C . PHE A 1 73 ? -3.546 4.686 -1.814 1.00 93.81 73 PHE A C 1
ATOM 573 O O . PHE A 1 73 ? -3.317 3.899 -0.894 1.00 93.81 73 PHE A O 1
ATOM 580 N N . SER A 1 74 ? -4.167 5.847 -1.602 1.00 93.56 74 SER A N 1
ATOM 581 C CA . SER A 1 74 ? -4.615 6.277 -0.274 1.00 93.56 74 SER A CA 1
ATOM 582 C C . SER A 1 74 ? -5.684 5.343 0.311 1.00 93.56 74 SER A C 1
ATOM 584 O O . SER A 1 74 ? -5.641 5.035 1.503 1.00 93.56 74 SER A O 1
ATOM 586 N N . LYS A 1 75 ? -6.617 4.828 -0.504 1.00 94.19 75 LYS A N 1
ATOM 587 C CA . LYS A 1 75 ? -7.586 3.802 -0.072 1.00 94.19 75 LYS A CA 1
ATOM 588 C C . LYS A 1 75 ? -6.881 2.513 0.350 1.00 94.19 75 LYS A C 1
ATOM 590 O O . LYS A 1 75 ? -7.169 2.001 1.429 1.00 94.19 75 LYS A O 1
ATOM 595 N N . PHE A 1 76 ? -5.933 2.015 -0.442 1.00 95.06 76 PHE A N 1
ATOM 596 C CA . PHE A 1 76 ? -5.164 0.816 -0.094 1.00 95.06 76 PHE A CA 1
ATOM 597 C C . PHE A 1 76 ? -4.328 1.003 1.175 1.00 95.06 76 PHE A C 1
ATOM 599 O O . PHE A 1 76 ? -4.286 0.103 2.012 1.00 95.06 76 PHE A O 1
ATOM 606 N N . ALA A 1 77 ? -3.729 2.178 1.375 1.00 95.25 77 ALA A N 1
ATOM 607 C CA . ALA A 1 77 ? -3.010 2.500 2.603 1.00 95.25 77 ALA A CA 1
ATOM 608 C C . ALA A 1 77 ? -3.937 2.488 3.835 1.00 95.25 77 ALA A C 1
ATOM 610 O O . ALA A 1 77 ? -3.572 1.944 4.879 1.00 95.25 77 ALA A O 1
ATOM 611 N N . LYS A 1 78 ? -5.168 3.004 3.705 1.00 95.12 78 LYS A N 1
ATOM 612 C CA . LYS A 1 78 ? -6.192 2.926 4.761 1.00 95.12 78 LYS A CA 1
ATOM 613 C C . LYS A 1 78 ? -6.616 1.482 5.045 1.00 95.12 78 LYS A C 1
ATOM 615 O O . LYS A 1 78 ? -6.668 1.093 6.208 1.00 95.12 78 LYS A O 1
ATOM 620 N N . ILE A 1 79 ? -6.855 0.673 4.009 1.00 94.88 79 ILE A N 1
ATOM 621 C CA . ILE A 1 79 ? -7.186 -0.758 4.154 1.00 94.88 79 ILE A CA 1
ATOM 622 C C . ILE A 1 79 ? -6.051 -1.508 4.855 1.00 94.88 79 ILE A C 1
ATOM 624 O O . ILE A 1 79 ? -6.303 -2.252 5.799 1.00 94.88 79 ILE A O 1
ATOM 628 N N . LYS A 1 80 ? -4.796 -1.276 4.454 1.00 95.31 80 LYS A N 1
ATOM 629 C CA . LYS A 1 80 ? -3.628 -1.861 5.121 1.00 95.31 80 LYS A CA 1
ATOM 630 C C . LYS A 1 80 ? -3.626 -1.526 6.612 1.00 95.31 80 LYS A C 1
ATOM 632 O O . LYS A 1 80 ? -3.470 -2.426 7.432 1.00 95.31 80 LYS A O 1
ATOM 637 N N . LYS A 1 81 ? -3.859 -0.258 6.967 1.00 94.25 81 LYS A N 1
ATOM 638 C CA . LYS A 1 81 ? -3.899 0.160 8.372 1.00 94.25 81 LYS A CA 1
ATOM 639 C C . LYS A 1 81 ? -5.018 -0.528 9.154 1.00 94.25 81 LYS A C 1
ATOM 641 O O . LYS A 1 81 ? -4.792 -0.946 10.285 1.00 94.25 81 LYS A O 1
ATOM 646 N N . LEU A 1 82 ? -6.200 -0.682 8.555 1.00 92.31 82 LEU A N 1
ATOM 647 C CA . LEU A 1 82 ? -7.314 -1.419 9.159 1.00 92.31 82 LEU A CA 1
ATOM 648 C C . LEU A 1 82 ? -6.937 -2.874 9.457 1.00 92.31 82 LEU A C 1
ATOM 650 O O . LEU A 1 82 ? -7.191 -3.359 10.558 1.00 92.31 82 LEU A O 1
ATOM 654 N N . LEU A 1 83 ? -6.284 -3.549 8.509 1.00 92.44 83 LEU A N 1
ATOM 655 C CA . LEU A 1 83 ? -5.821 -4.925 8.689 1.00 92.44 83 LEU A CA 1
ATOM 656 C C . LEU A 1 83 ? -4.748 -5.039 9.780 1.00 92.44 83 LEU A C 1
ATOM 658 O O . LEU A 1 83 ? -4.786 -5.981 10.565 1.00 92.44 83 LEU A O 1
ATOM 662 N N . GLU A 1 84 ? -3.828 -4.076 9.880 1.00 92.31 84 GLU A N 1
ATOM 663 C CA . GLU A 1 84 ? -2.835 -4.021 10.964 1.00 92.31 84 GLU A CA 1
ATOM 664 C C . GLU A 1 84 ? -3.495 -3.844 12.339 1.00 92.31 84 GLU A C 1
ATOM 666 O O . GLU A 1 84 ? -3.129 -4.521 13.298 1.00 92.31 84 GLU A O 1
ATOM 671 N N . ILE A 1 85 ? -4.497 -2.964 12.438 1.00 89.81 85 ILE A N 1
ATOM 672 C CA . ILE A 1 85 ? -5.272 -2.763 13.671 1.00 89.81 85 ILE A CA 1
ATOM 673 C C . ILE A 1 85 ? -6.002 -4.051 14.061 1.00 89.81 85 ILE A C 1
ATOM 675 O O . ILE A 1 85 ? -5.974 -4.449 15.225 1.00 89.81 85 ILE A O 1
ATOM 679 N N . TYR A 1 86 ? -6.644 -4.705 13.092 1.00 88.00 86 TYR A N 1
ATOM 680 C CA . TYR A 1 86 ? -7.351 -5.962 13.311 1.00 88.00 86 TYR A CA 1
ATOM 681 C C . TYR A 1 86 ? -6.393 -7.074 13.759 1.00 88.00 86 TYR A C 1
ATOM 683 O O . TYR A 1 86 ? -6.670 -7.758 14.742 1.00 88.00 86 TYR A O 1
ATOM 691 N N . LYS A 1 87 ? -5.231 -7.199 13.101 1.00 89.25 87 LYS A N 1
ATOM 692 C CA . LYS A 1 87 ? -4.169 -8.146 13.468 1.00 89.25 87 LYS A CA 1
ATOM 693 C C . LYS A 1 87 ? -3.695 -7.951 14.907 1.00 89.25 87 LYS A C 1
ATOM 695 O O . LYS A 1 87 ? -3.468 -8.929 15.597 1.00 89.25 87 LYS A O 1
ATOM 700 N N . ASN A 1 88 ? -3.541 -6.711 15.367 1.00 84.94 88 ASN A N 1
ATOM 701 C CA . ASN A 1 88 ? -3.041 -6.447 16.719 1.00 84.94 88 ASN A CA 1
ATOM 702 C C . ASN A 1 88 ? -4.063 -6.774 17.820 1.00 84.94 88 ASN A C 1
ATOM 704 O O . ASN A 1 88 ? -3.673 -6.960 18.970 1.00 84.94 88 ASN A O 1
ATOM 708 N N . LYS A 1 89 ? -5.362 -6.806 17.491 1.00 80.44 89 LYS A N 1
ATOM 709 C CA . LYS A 1 89 ? -6.435 -7.112 18.449 1.00 80.44 89 LYS A CA 1
ATOM 710 C C . LYS A 1 89 ? -6.817 -8.590 18.509 1.00 80.44 89 LYS A C 1
ATOM 712 O O . LYS A 1 89 ? -7.399 -9.007 19.506 1.00 80.44 89 LYS A O 1
ATOM 717 N N . LEU A 1 90 ? -6.555 -9.359 17.459 1.00 69.88 90 LEU A N 1
ATOM 718 C CA . LEU A 1 90 ? -6.946 -10.764 17.357 1.00 69.88 90 LEU A CA 1
ATOM 719 C C . LEU A 1 90 ? -5.713 -11.660 17.251 1.00 69.88 90 LEU A C 1
ATOM 721 O O . LEU A 1 90 ? -4.612 -11.193 16.985 1.00 69.88 90 LEU A O 1
ATOM 725 N N . GLN A 1 91 ? -5.892 -12.958 17.495 1.00 71.12 91 GLN A N 1
ATOM 726 C CA . GLN A 1 91 ? -4.811 -13.931 17.347 1.00 71.12 91 GLN A CA 1
ATOM 727 C C . GLN A 1 91 ? -4.228 -13.917 15.925 1.00 71.12 91 GLN A C 1
ATOM 729 O O . GLN A 1 91 ? -4.879 -13.506 14.960 1.00 71.12 91 GLN A O 1
ATOM 734 N N . GLU A 1 92 ? -2.982 -14.373 15.816 1.00 74.56 92 GLU A N 1
ATOM 735 C CA . GLU A 1 92 ? -2.219 -14.375 14.575 1.00 74.56 92 GLU A CA 1
ATOM 736 C C . GLU A 1 92 ? -2.979 -15.093 13.445 1.00 74.56 92 GLU A C 1
ATOM 738 O O . GLU A 1 92 ? -3.454 -16.215 13.607 1.00 74.56 92 GLU A O 1
ATOM 743 N N . ASN A 1 93 ? -3.130 -14.423 12.298 1.00 84.25 93 ASN A N 1
ATOM 744 C CA . ASN A 1 93 ? -3.880 -14.936 11.154 1.00 84.25 93 ASN A CA 1
ATOM 745 C C . ASN A 1 93 ? -3.038 -14.817 9.878 1.00 84.25 93 ASN A C 1
ATOM 747 O O . ASN A 1 93 ? -2.737 -13.713 9.412 1.00 84.25 93 ASN A O 1
ATOM 751 N N . GLU A 1 94 ? -2.673 -15.963 9.303 1.00 89.81 94 GLU A N 1
ATOM 752 C CA . GLU A 1 94 ? -1.824 -16.043 8.110 1.00 89.81 94 GLU A CA 1
ATOM 753 C C . GLU A 1 94 ? -2.432 -15.340 6.890 1.00 89.81 94 GLU A C 1
ATOM 755 O O . GLU A 1 94 ? -1.714 -14.658 6.158 1.00 89.81 94 GLU A O 1
ATOM 760 N N . MET A 1 95 ? -3.752 -15.416 6.701 1.00 90.44 95 MET A N 1
ATOM 761 C CA . MET A 1 95 ? -4.431 -14.756 5.578 1.00 90.44 95 MET A CA 1
ATOM 762 C C . MET A 1 95 ? -4.356 -13.232 5.692 1.00 90.44 95 MET A C 1
ATOM 764 O O . MET A 1 95 ? -4.159 -12.530 4.701 1.00 90.44 95 MET A O 1
ATOM 768 N N . ILE A 1 96 ? -4.453 -12.700 6.911 1.00 91.38 96 ILE A N 1
ATOM 769 C CA . ILE A 1 96 ? -4.325 -11.258 7.150 1.00 91.38 96 ILE A CA 1
ATOM 770 C C . ILE A 1 96 ? -2.895 -10.801 6.882 1.00 91.38 96 ILE A C 1
ATOM 772 O O . ILE A 1 96 ? -2.688 -9.790 6.210 1.00 91.38 96 ILE A O 1
ATOM 776 N N . ASN A 1 97 ? -1.909 -11.574 7.340 1.00 92.19 97 ASN A N 1
ATOM 777 C CA . ASN A 1 97 ? -0.502 -11.316 7.041 1.00 92.19 97 ASN A CA 1
ATOM 778 C C . ASN A 1 97 ? -0.237 -11.323 5.529 1.00 92.19 97 ASN A C 1
ATOM 780 O O . ASN A 1 97 ? 0.444 -10.429 5.023 1.00 92.19 97 ASN A O 1
ATOM 784 N N . TYR A 1 98 ? -0.818 -12.282 4.806 1.00 94.75 98 TYR A N 1
ATOM 785 C CA . TYR A 1 98 ? -0.738 -12.353 3.352 1.00 94.75 98 TYR A CA 1
ATOM 786 C C . TYR A 1 98 ? -1.298 -11.086 2.689 1.00 94.75 98 TYR A C 1
ATOM 788 O O . TYR A 1 98 ? -0.594 -10.440 1.913 1.00 94.75 98 TYR A O 1
ATOM 796 N N . HIS A 1 99 ? -2.513 -10.657 3.044 1.00 94.88 99 HIS A N 1
ATOM 797 C CA . HIS A 1 99 ? -3.113 -9.449 2.469 1.00 94.88 99 HIS A CA 1
ATOM 798 C C . HIS A 1 99 ? -2.337 -8.169 2.801 1.00 94.88 99 HIS A C 1
ATOM 800 O O . HIS A 1 99 ? -2.149 -7.327 1.922 1.00 94.88 99 HIS A O 1
ATOM 806 N N . ILE A 1 100 ? -1.832 -8.026 4.033 1.00 95.19 100 ILE A N 1
ATOM 807 C CA . ILE A 1 100 ? -0.965 -6.898 4.409 1.00 95.19 100 ILE A CA 1
ATOM 808 C C . ILE A 1 100 ? 0.289 -6.871 3.524 1.00 95.19 100 ILE A C 1
ATOM 810 O O . ILE A 1 100 ? 0.697 -5.800 3.061 1.00 95.19 100 ILE A O 1
ATOM 814 N N . ASN A 1 101 ? 0.892 -8.033 3.265 1.00 95.75 101 ASN A N 1
ATOM 815 C CA . ASN A 1 101 ? 2.083 -8.141 2.430 1.00 95.75 101 ASN A CA 1
ATOM 816 C C . ASN A 1 101 ? 1.791 -7.783 0.965 1.00 95.75 101 ASN A C 1
ATOM 818 O O . ASN A 1 101 ? 2.510 -6.979 0.378 1.00 95.75 101 ASN A O 1
ATOM 822 N N . GLU A 1 102 ? 0.709 -8.304 0.386 1.00 96.62 102 GLU A N 1
ATOM 823 C CA . GLU A 1 102 ? 0.330 -8.006 -1.001 1.00 96.62 102 GLU A CA 1
ATOM 824 C C . GLU A 1 102 ? 0.003 -6.522 -1.207 1.00 96.62 102 GLU A C 1
ATOM 826 O O . GLU A 1 102 ? 0.477 -5.909 -2.166 1.00 96.62 102 GLU A O 1
ATOM 831 N N . ILE A 1 103 ? -0.723 -5.900 -0.270 1.00 95.94 103 ILE A N 1
ATOM 832 C CA . ILE A 1 103 ? -0.980 -4.455 -0.320 1.00 95.94 103 ILE A CA 1
ATOM 833 C C . ILE A 1 103 ? 0.330 -3.673 -0.175 1.00 95.94 103 ILE A C 1
ATOM 835 O O . ILE A 1 103 ? 0.539 -2.685 -0.873 1.00 95.94 103 ILE A O 1
ATOM 839 N N . THR A 1 104 ? 1.245 -4.120 0.688 1.00 95.00 104 THR A N 1
ATOM 840 C CA . THR A 1 104 ? 2.560 -3.478 0.837 1.00 95.00 104 THR A CA 1
ATOM 841 C C . THR A 1 104 ? 3.353 -3.525 -0.466 1.00 95.00 104 THR A C 1
ATOM 843 O O . THR A 1 104 ? 3.853 -2.489 -0.897 1.00 95.00 104 THR A O 1
ATOM 846 N N . LYS A 1 105 ? 3.403 -4.682 -1.139 1.00 93.75 105 LYS A N 1
ATOM 847 C CA . LYS A 1 105 ? 4.048 -4.816 -2.454 1.00 93.75 105 LYS A CA 1
ATOM 848 C C . LYS A 1 105 ? 3.406 -3.909 -3.496 1.00 93.75 105 LYS A C 1
ATOM 850 O O . LYS A 1 105 ? 4.118 -3.307 -4.289 1.00 93.75 105 LYS A O 1
ATOM 855 N N . PHE A 1 106 ? 2.076 -3.809 -3.506 1.00 91.81 106 PHE A N 1
ATOM 856 C CA . PHE A 1 106 ? 1.355 -2.916 -4.413 1.00 91.81 106 PHE A CA 1
ATOM 857 C C . PHE A 1 106 ? 1.724 -1.444 -4.181 1.00 91.81 106 PHE A C 1
ATOM 859 O O . PHE A 1 106 ? 2.065 -0.751 -5.135 1.00 91.81 106 PHE A O 1
ATOM 866 N N . LEU A 1 107 ? 1.716 -0.989 -2.924 1.00 92.19 107 LEU A N 1
ATOM 867 C CA . LEU A 1 107 ? 2.046 0.392 -2.556 1.00 92.19 107 LEU A CA 1
ATOM 868 C C . LEU A 1 107 ? 3.519 0.750 -2.823 1.00 92.19 107 LEU A C 1
ATOM 870 O O . LEU A 1 107 ? 3.831 1.916 -3.023 1.00 92.19 107 LEU A O 1
ATOM 874 N N . GLN A 1 108 ? 4.416 -0.238 -2.839 1.00 90.06 108 GLN A N 1
ATOM 875 C CA . GLN A 1 108 ? 5.844 -0.062 -3.133 1.00 90.06 108 GLN A CA 1
ATOM 876 C C . GLN A 1 108 ? 6.188 -0.111 -4.627 1.00 90.06 108 GLN A C 1
ATOM 878 O O . GLN A 1 108 ? 7.360 0.035 -4.975 1.00 90.06 108 GLN A O 1
ATOM 883 N N . ARG A 1 109 ? 5.215 -0.348 -5.517 1.00 82.50 109 ARG A N 1
ATOM 884 C CA . ARG A 1 109 ? 5.483 -0.343 -6.960 1.00 82.50 109 ARG A CA 1
ATOM 885 C C . ARG A 1 109 ? 5.975 1.032 -7.387 1.00 82.50 109 ARG A C 1
ATOM 887 O O . ARG A 1 109 ? 5.405 2.047 -7.002 1.00 82.50 109 ARG A O 1
ATOM 894 N N . ASP A 1 110 ? 7.014 1.042 -8.205 1.00 77.25 110 ASP A N 1
ATOM 895 C CA . ASP A 1 110 ? 7.488 2.241 -8.877 1.00 77.25 110 ASP A CA 1
ATOM 896 C C . ASP A 1 110 ? 6.683 2.492 -10.166 1.00 77.25 110 ASP A C 1
ATOM 898 O O . ASP A 1 110 ? 5.853 1.685 -10.592 1.00 77.25 110 ASP A O 1
ATOM 902 N N . ASN A 1 111 ? 6.915 3.638 -10.802 1.00 73.00 111 ASN A N 1
ATOM 903 C CA . ASN A 1 111 ? 6.345 3.965 -12.111 1.00 73.00 111 ASN A CA 1
ATOM 904 C C . ASN A 1 111 ? 7.112 3.302 -13.269 1.00 73.00 111 ASN A C 1
ATOM 906 O O . ASN A 1 111 ? 7.094 3.821 -14.389 1.00 73.00 111 ASN A O 1
ATOM 910 N N . THR A 1 112 ? 7.806 2.178 -13.040 1.00 75.12 112 THR A N 1
ATOM 911 C CA . THR A 1 112 ? 8.541 1.534 -14.127 1.00 75.12 112 THR A CA 1
ATOM 912 C C . THR A 1 112 ? 7.576 0.916 -15.128 1.00 75.12 112 THR A C 1
ATOM 914 O O . THR A 1 112 ? 6.722 0.091 -14.807 1.00 75.12 112 THR A O 1
ATOM 917 N N . PHE A 1 113 ? 7.734 1.305 -16.389 1.00 78.56 113 PHE A N 1
ATOM 918 C CA . PHE A 1 113 ? 7.080 0.654 -17.511 1.00 78.56 113 PHE A CA 1
ATOM 919 C C . PHE A 1 113 ? 8.135 -0.090 -18.327 1.00 78.56 113 PHE A C 1
ATOM 921 O O . PHE A 1 113 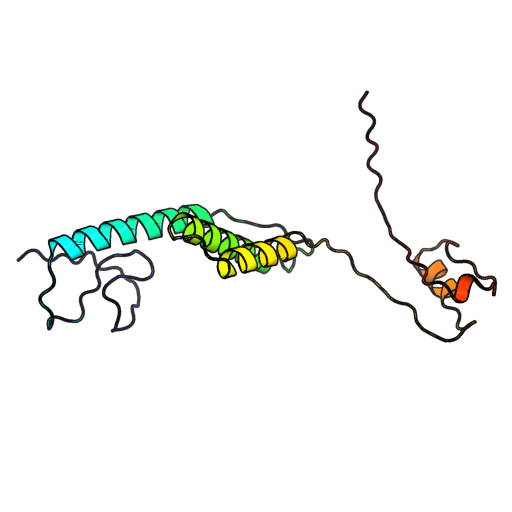? 9.271 0.363 -18.482 1.00 78.56 113 PHE A O 1
ATOM 928 N N . GLN A 1 114 ? 7.771 -1.266 -18.827 1.00 84.69 114 GLN A N 1
ATOM 929 C CA . GLN A 1 114 ? 8.646 -2.090 -19.652 1.00 84.69 114 GLN A CA 1
ATOM 930 C C . GLN A 1 114 ? 8.040 -2.191 -21.047 1.00 84.69 114 GLN A C 1
ATOM 932 O O . GLN A 1 114 ? 6.866 -2.521 -21.194 1.00 84.69 114 GLN A O 1
ATOM 937 N N . ILE A 1 115 ? 8.847 -1.903 -22.067 1.00 86.31 115 ILE A N 1
ATOM 938 C CA . ILE A 1 115 ? 8.471 -2.059 -23.473 1.00 86.31 115 ILE A CA 1
ATOM 939 C C . ILE A 1 115 ? 9.308 -3.198 -24.046 1.00 86.31 115 ILE A C 1
ATOM 941 O O . ILE A 1 115 ? 10.535 -3.178 -23.945 1.00 86.31 115 ILE A O 1
ATOM 945 N N . ALA A 1 116 ? 8.647 -4.182 -24.649 1.00 89.25 116 ALA A N 1
ATOM 946 C CA . ALA A 1 116 ? 9.304 -5.285 -25.337 1.00 89.25 116 ALA A CA 1
ATOM 947 C C . ALA A 1 116 ? 9.242 -5.073 -26.855 1.00 89.25 116 ALA A C 1
ATOM 949 O O . ALA A 1 116 ? 8.164 -4.892 -27.419 1.00 89.25 116 ALA A O 1
ATOM 950 N N . PHE A 1 117 ? 10.397 -5.136 -27.521 1.00 85.19 117 PHE A N 1
ATOM 951 C CA . PHE A 1 117 ? 10.494 -5.092 -28.981 1.00 85.19 117 PHE A CA 1
ATOM 952 C C . PHE A 1 117 ? 10.710 -6.504 -29.521 1.00 85.19 117 PHE A C 1
ATOM 954 O O . PHE A 1 117 ? 11.765 -7.102 -29.311 1.00 85.19 117 PHE A O 1
ATOM 961 N N . VAL A 1 118 ? 9.725 -7.031 -30.248 1.00 85.69 118 VAL A N 1
ATOM 962 C CA . VAL A 1 118 ? 9.747 -8.392 -30.804 1.00 85.69 118 VAL A CA 1
ATOM 963 C C . VAL A 1 118 ? 9.604 -8.324 -32.322 1.00 85.69 118 VAL A C 1
ATOM 965 O O . VAL A 1 118 ? 8.909 -7.463 -32.852 1.00 85.69 118 VAL A O 1
ATOM 968 N N . GLY A 1 119 ? 10.296 -9.205 -33.043 1.00 83.31 119 GLY A N 1
ATOM 969 C CA . GLY A 1 119 ? 10.237 -9.267 -34.503 1.00 83.31 119 GLY A CA 1
ATOM 970 C C . GLY A 1 119 ? 11.435 -9.992 -35.101 1.00 83.31 119 GLY A C 1
ATOM 971 O O . GLY A 1 119 ? 12.404 -10.291 -34.398 1.00 83.31 119 GLY A O 1
ATOM 972 N N . LEU A 1 120 ? 11.396 -10.229 -36.412 1.00 83.00 120 LEU A N 1
ATOM 973 C CA . LEU A 1 120 ? 12.443 -10.947 -37.146 1.00 83.00 120 LEU A CA 1
ATOM 974 C C . LEU A 1 120 ? 13.824 -10.277 -37.023 1.00 83.00 120 LEU A C 1
ATOM 976 O O . LEU A 1 120 ? 13.955 -9.072 -36.760 1.00 83.00 120 LEU A O 1
ATOM 980 N N . ILE A 1 121 ? 14.884 -11.066 -37.206 1.00 73.94 121 ILE A N 1
ATOM 981 C CA . ILE A 1 121 ? 16.256 -10.550 -37.298 1.00 73.94 121 ILE A CA 1
ATOM 982 C C . ILE A 1 121 ? 16.320 -9.598 -38.508 1.00 73.94 121 ILE A C 1
ATOM 984 O O . ILE A 1 121 ? 15.732 -9.881 -39.547 1.00 73.94 121 ILE A O 1
ATOM 988 N N . LYS A 1 122 ? 16.996 -8.449 -38.359 1.00 73.88 122 LYS A N 1
ATOM 989 C CA . LYS A 1 122 ? 17.052 -7.335 -39.337 1.00 73.88 122 LYS A CA 1
ATOM 990 C C . LYS A 1 122 ? 15.763 -6.517 -39.538 1.00 73.88 122 LYS A C 1
ATOM 992 O O . LYS A 1 122 ? 15.765 -5.616 -40.364 1.00 73.88 122 LYS A O 1
ATOM 997 N N . ALA A 1 123 ? 14.714 -6.703 -38.732 1.00 81.69 123 ALA A N 1
ATOM 998 C CA . ALA A 1 123 ? 13.499 -5.870 -38.789 1.00 81.69 123 ALA A CA 1
ATOM 999 C C . ALA A 1 123 ? 13.674 -4.416 -38.274 1.00 81.69 123 ALA A C 1
ATOM 1001 O O . ALA A 1 123 ? 12.692 -3.725 -38.036 1.00 81.69 123 ALA A O 1
ATOM 1002 N N . GLY A 1 124 ? 14.906 -3.955 -38.029 1.00 82.06 124 GLY A N 1
ATOM 1003 C CA . GLY A 1 124 ? 15.169 -2.584 -37.570 1.00 82.06 124 GLY A CA 1
ATOM 1004 C C . GLY A 1 124 ? 14.892 -2.308 -36.085 1.00 82.06 124 GLY A C 1
ATOM 1005 O O . GLY A 1 124 ? 14.855 -1.149 -35.689 1.00 82.06 124 GLY A O 1
ATOM 1006 N N . LYS A 1 125 ? 14.736 -3.336 -35.233 1.00 88.25 125 LYS A N 1
ATOM 1007 C CA . LYS A 1 125 ? 14.474 -3.167 -33.784 1.00 88.25 125 LYS A CA 1
ATOM 1008 C C . LYS A 1 125 ? 15.532 -2.303 -33.081 1.00 88.25 125 LYS A C 1
ATOM 1010 O O . LYS A 1 125 ? 15.181 -1.344 -32.404 1.00 88.25 125 LYS A O 1
ATOM 1015 N N . SER A 1 126 ? 16.819 -2.597 -33.287 1.00 83.88 126 SER A N 1
ATOM 1016 C CA . SER A 1 126 ? 17.924 -1.805 -32.719 1.00 83.88 126 SER A CA 1
ATOM 1017 C C . SER A 1 126 ? 17.920 -0.363 -33.233 1.00 83.88 126 SER A C 1
ATOM 1019 O O . SER A 1 126 ? 18.192 0.566 -32.479 1.00 83.88 126 SER A O 1
ATOM 1021 N N . THR A 1 127 ? 17.553 -0.162 -34.502 1.00 86.88 127 THR A N 1
ATOM 1022 C CA . THR A 1 127 ? 17.411 1.167 -35.109 1.00 86.88 127 THR A CA 1
ATOM 1023 C C . THR A 1 127 ? 16.296 1.967 -34.444 1.00 86.88 127 THR A C 1
ATOM 1025 O O . THR A 1 127 ? 16.503 3.131 -34.110 1.00 86.88 127 THR A O 1
ATOM 1028 N N . LEU A 1 128 ? 15.146 1.338 -34.185 1.00 87.31 128 LEU A N 1
ATOM 1029 C CA . LEU A 1 128 ? 14.029 1.965 -33.481 1.00 87.31 128 LEU A CA 1
ATOM 1030 C C . LEU A 1 128 ? 14.391 2.321 -32.032 1.00 87.31 128 LEU A C 1
ATOM 1032 O O . LEU A 1 128 ? 14.120 3.439 -31.602 1.00 87.31 128 LEU A O 1
ATOM 1036 N N . ILE A 1 129 ? 15.049 1.413 -31.302 1.00 87.69 129 ILE A N 1
ATOM 1037 C CA . ILE A 1 129 ? 15.515 1.672 -29.929 1.00 87.69 129 ILE A CA 1
ATOM 1038 C C . ILE A 1 129 ? 16.458 2.884 -29.903 1.00 87.69 129 ILE A C 1
ATOM 1040 O O . ILE A 1 129 ? 16.251 3.802 -29.112 1.00 87.69 129 ILE A O 1
ATOM 1044 N N . ASN A 1 130 ? 17.442 2.939 -30.806 1.00 86.25 130 ASN A N 1
ATOM 1045 C CA . ASN A 1 130 ? 18.387 4.057 -30.881 1.00 86.25 130 ASN A CA 1
ATOM 1046 C C . ASN A 1 130 ? 17.701 5.383 -31.240 1.00 86.25 130 ASN A C 1
ATOM 1048 O O . ASN A 1 130 ? 18.023 6.421 -30.662 1.00 86.25 130 ASN A O 1
ATOM 1052 N N . ALA A 1 131 ? 16.718 5.352 -32.146 1.00 89.12 131 ALA A N 1
ATOM 1053 C CA . ALA A 1 131 ? 15.919 6.525 -32.486 1.00 89.12 131 ALA A CA 1
ATOM 1054 C C . ALA A 1 131 ? 15.094 7.028 -31.286 1.00 89.12 131 ALA A C 1
ATOM 1056 O O . ALA A 1 131 ? 15.072 8.231 -31.026 1.00 89.12 131 ALA A O 1
ATOM 1057 N N . MET A 1 132 ? 14.472 6.125 -30.51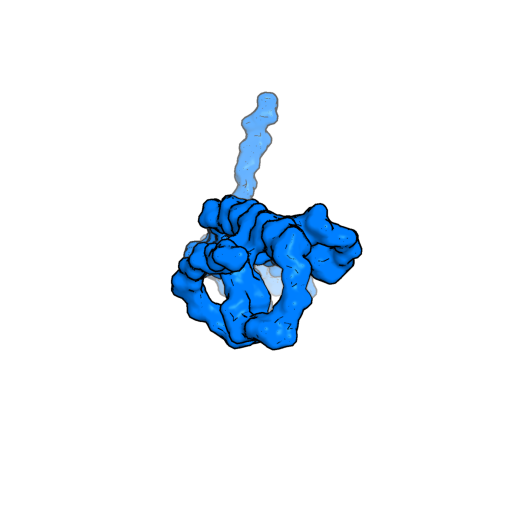4 1.00 87.19 132 MET A N 1
ATOM 1058 C CA . MET A 1 132 ? 13.716 6.481 -29.304 1.00 87.19 132 MET A CA 1
ATOM 1059 C C . MET A 1 132 ? 14.615 7.055 -28.202 1.00 87.19 132 MET A C 1
ATOM 1061 O O . MET A 1 132 ? 14.236 8.022 -27.545 1.00 87.19 132 MET A O 1
ATOM 1065 N N . LEU A 1 133 ? 15.816 6.497 -28.023 1.00 86.69 133 LEU A N 1
ATOM 1066 C CA . LEU A 1 133 ? 16.793 6.960 -27.032 1.00 86.69 133 LEU A CA 1
ATOM 1067 C C . LEU A 1 133 ? 17.619 8.170 -27.506 1.00 86.69 133 LEU A C 1
ATOM 1069 O O . LEU A 1 133 ? 18.398 8.719 -26.726 1.00 86.69 133 LEU A O 1
ATOM 1073 N N . LYS A 1 134 ? 17.461 8.588 -28.773 1.00 85.56 134 LYS A N 1
ATOM 1074 C CA . LYS A 1 134 ? 18.237 9.646 -29.450 1.00 85.56 134 LYS A CA 1
ATOM 1075 C C . LYS A 1 134 ? 19.761 9.443 -29.378 1.00 85.56 134 LYS A C 1
ATOM 1077 O O . LYS A 1 134 ? 20.517 10.408 -29.463 1.00 85.56 134 LYS A O 1
ATOM 1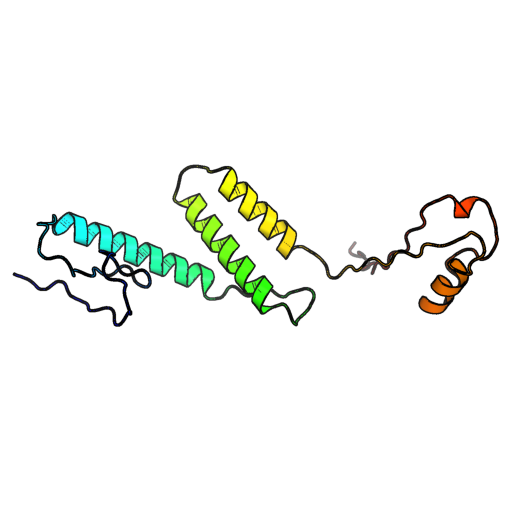082 N N . GLN A 1 135 ? 20.211 8.199 -29.209 1.00 81.88 135 GLN A N 1
ATOM 1083 C CA . GLN A 1 135 ? 21.615 7.805 -29.070 1.00 81.88 135 GLN A CA 1
ATOM 1084 C C . GLN A 1 135 ? 21.820 6.360 -29.549 1.00 81.88 135 GLN A C 1
ATOM 1086 O O . GLN A 1 135 ? 20.894 5.551 -29.532 1.00 81.88 135 GLN A O 1
ATOM 1091 N N . ASN A 1 136 ? 23.047 6.019 -29.949 1.00 80.25 136 ASN A N 1
ATOM 1092 C CA . ASN A 1 136 ? 23.391 4.697 -30.482 1.00 80.25 136 ASN A CA 1
ATOM 1093 C C . ASN A 1 136 ? 23.791 3.713 -29.367 1.00 80.25 136 ASN A C 1
ATOM 1095 O O . ASN A 1 136 ? 24.964 3.379 -29.231 1.00 80.25 136 ASN A O 1
ATOM 1099 N N . TYR A 1 137 ? 22.818 3.264 -28.570 1.00 79.75 137 TYR A N 1
ATOM 1100 C CA . TYR A 1 137 ? 23.043 2.328 -27.457 1.00 79.75 137 TYR A CA 1
ATOM 1101 C C . TYR A 1 137 ? 22.956 0.849 -27.857 1.00 79.75 137 TYR A C 1
ATOM 1103 O O . TYR A 1 137 ? 23.693 0.022 -27.329 1.00 79.75 137 TYR A O 1
ATOM 1111 N N . ALA A 1 138 ? 22.052 0.496 -28.770 1.00 73.75 138 ALA A N 1
ATOM 1112 C CA . ALA A 1 138 ? 21.901 -0.860 -29.280 1.00 73.75 138 ALA A CA 1
ATOM 1113 C C . ALA A 1 138 ? 22.794 -1.072 -30.509 1.00 73.75 138 ALA A C 1
ATOM 1115 O O . ALA A 1 138 ? 22.803 -0.241 -31.425 1.00 73.75 138 ALA A O 1
ATOM 1116 N N . SER A 1 139 ? 23.503 -2.205 -30.564 1.00 68.88 139 SER A N 1
ATOM 1117 C CA . SER A 1 139 ? 24.311 -2.557 -31.734 1.00 68.88 139 SER A CA 1
ATOM 1118 C C . SER A 1 139 ? 23.425 -2.688 -32.979 1.00 68.88 139 SER A C 1
ATOM 1120 O O . SER A 1 139 ? 22.397 -3.375 -32.976 1.00 68.88 139 SER A O 1
ATOM 1122 N N . MET A 1 140 ? 23.813 -1.990 -34.051 1.00 64.38 140 MET A N 1
ATOM 1123 C CA . MET A 1 140 ? 23.172 -2.078 -35.369 1.00 64.38 140 MET A CA 1
ATOM 1124 C C . MET A 1 140 ? 23.787 -3.176 -36.247 1.00 64.38 140 MET A C 1
ATOM 1126 O O . MET A 1 140 ? 23.253 -3.475 -37.317 1.00 64.38 140 MET A O 1
ATOM 1130 N N . LYS A 1 141 ? 24.905 -3.779 -35.818 1.00 58.44 141 LYS A N 1
ATOM 1131 C CA . LYS A 1 141 ? 25.508 -4.909 -36.523 1.00 58.44 141 LYS A CA 1
ATOM 1132 C C . LYS A 1 141 ? 24.716 -6.179 -36.248 1.00 58.44 141 LYS A C 1
ATOM 1134 O O . LYS A 1 141 ? 24.235 -6.418 -35.144 1.00 58.44 141 LYS A O 1
ATOM 1139 N N . VAL A 1 142 ? 24.596 -7.008 -37.279 1.00 55.84 142 VAL A N 1
ATOM 1140 C CA . VAL A 1 142 ? 23.930 -8.312 -37.214 1.00 55.84 142 VAL A CA 1
ATOM 1141 C C . VAL A 1 142 ? 24.919 -9.327 -36.642 1.00 55.84 142 VAL A C 1
ATOM 1143 O O . VAL A 1 142 ? 25.403 -10.205 -37.345 1.00 55.84 142 VAL A O 1
ATOM 1146 N N . GLU A 1 143 ? 25.294 -9.134 -35.384 1.00 54.81 143 GLU A N 1
ATOM 1147 C CA . GLU A 1 143 ? 26.151 -10.055 -34.637 1.00 54.81 143 GLU A CA 1
ATOM 1148 C C . GLU A 1 143 ? 25.279 -10.982 -33.758 1.00 54.81 143 GLU A C 1
ATOM 1150 O O . GLU A 1 143 ? 24.104 -10.670 -33.504 1.00 54.81 143 GLU A O 1
ATOM 1155 N N . PRO A 1 144 ? 25.797 -12.149 -33.317 1.00 47.88 144 PRO A N 1
ATOM 1156 C CA . PRO A 1 144 ? 25.001 -13.214 -32.692 1.00 47.88 144 PRO A CA 1
ATOM 1157 C C . PRO A 1 144 ? 24.334 -12.808 -31.368 1.00 47.88 144 PRO A C 1
ATOM 1159 O O . PRO A 1 144 ? 23.456 -13.517 -30.883 1.00 47.88 144 PRO A O 1
ATOM 1162 N N . GLU A 1 145 ? 24.692 -11.648 -30.808 1.00 46.91 145 GLU A N 1
ATOM 1163 C CA . GLU A 1 145 ? 24.046 -11.025 -29.644 1.00 46.91 145 GLU A CA 1
ATOM 1164 C C . GLU A 1 145 ? 22.536 -10.797 -29.831 1.00 46.91 145 GLU A C 1
ATOM 1166 O O . GLU A 1 145 ? 21.805 -10.686 -28.854 1.00 46.91 145 GLU A O 1
ATOM 1171 N N . THR A 1 146 ? 22.031 -10.817 -31.071 1.00 52.53 146 THR A N 1
ATOM 1172 C CA . THR A 1 146 ? 20.584 -10.812 -31.364 1.00 52.53 146 THR A CA 1
ATOM 1173 C C . THR A 1 146 ? 19.833 -12.076 -30.913 1.00 52.53 146 THR A C 1
ATOM 1175 O O . THR A 1 146 ? 18.604 -12.104 -31.007 1.00 52.53 146 THR A O 1
ATOM 1178 N N . ALA A 1 147 ? 20.533 -13.092 -30.395 1.00 55.12 147 ALA A N 1
ATOM 1179 C CA . ALA A 1 147 ? 19.950 -14.233 -29.686 1.00 55.12 147 ALA A CA 1
ATOM 1180 C C . ALA A 1 147 ? 19.808 -14.009 -28.162 1.00 55.12 147 ALA A C 1
ATOM 1182 O O . ALA A 1 147 ? 19.140 -14.800 -27.496 1.00 55.12 147 ALA A O 1
ATOM 1183 N N . ALA A 1 148 ? 20.408 -12.950 -27.603 1.00 64.50 148 ALA A N 1
ATOM 1184 C CA . ALA A 1 148 ? 20.339 -12.626 -26.180 1.00 64.50 148 ALA A CA 1
ATOM 1185 C C . ALA A 1 148 ? 19.266 -11.560 -25.895 1.00 64.50 148 ALA A C 1
ATOM 1187 O O . ALA A 1 148 ? 19.099 -10.591 -26.636 1.00 64.50 148 ALA A O 1
ATOM 1188 N N . LEU A 1 149 ? 18.528 -11.723 -24.792 1.00 76.75 149 LEU A N 1
ATOM 1189 C CA . LEU A 1 149 ? 17.569 -10.723 -24.324 1.00 76.75 149 LEU A CA 1
ATOM 1190 C C . LEU A 1 149 ? 18.323 -9.504 -23.769 1.00 76.75 149 LEU A C 1
ATOM 1192 O O . LEU A 1 149 ? 18.871 -9.557 -22.670 1.00 76.75 149 LEU A O 1
ATOM 1196 N N . THR A 1 150 ? 18.325 -8.392 -24.503 1.00 79.44 150 THR A N 1
ATOM 1197 C CA . THR A 1 150 ? 18.918 -7.126 -24.043 1.00 79.44 150 THR A CA 1
ATOM 1198 C C . THR A 1 150 ? 17.873 -6.259 -23.341 1.00 79.44 150 THR A C 1
ATOM 1200 O O . THR A 1 150 ? 16.844 -5.921 -23.928 1.00 79.44 150 THR A O 1
ATOM 1203 N N . LYS A 1 151 ? 18.144 -5.852 -22.093 1.00 85.25 151 LYS A N 1
ATOM 1204 C CA . LYS A 1 151 ? 17.299 -4.925 -21.324 1.00 85.25 151 LYS A CA 1
ATOM 1205 C C . LYS A 1 151 ? 18.030 -3.605 -21.098 1.00 85.25 151 LYS A C 1
ATOM 1207 O O . LYS A 1 151 ? 19.066 -3.576 -20.444 1.00 85.25 151 LYS A O 1
ATOM 1212 N N . PHE A 1 152 ? 17.449 -2.515 -21.589 1.00 83.69 152 PHE A N 1
ATOM 1213 C CA . PHE A 1 152 ? 17.900 -1.156 -21.290 1.00 83.69 152 PHE A CA 1
ATOM 1214 C C . PHE A 1 152 ? 17.118 -0.622 -20.085 1.00 83.69 152 PHE A C 1
ATOM 1216 O O . PHE A 1 152 ? 15.891 -0.730 -20.049 1.00 83.69 152 PHE A O 1
ATOM 1223 N N . LYS A 1 153 ? 17.815 -0.062 -19.092 1.00 82.50 153 LYS A N 1
ATOM 1224 C CA . LYS A 1 153 ? 17.214 0.559 -17.904 1.00 82.50 153 LYS A CA 1
ATOM 1225 C C . LYS A 1 153 ? 17.845 1.929 -17.684 1.00 82.50 153 LYS A C 1
ATOM 1227 O O . LYS A 1 153 ? 19.057 2.073 -17.797 1.00 82.50 153 LYS A O 1
ATOM 1232 N N . TYR A 1 154 ? 17.014 2.917 -17.375 1.00 79.88 154 TYR A N 1
ATOM 1233 C CA . TYR A 1 154 ? 17.474 4.218 -16.911 1.00 79.88 154 TYR A CA 1
ATOM 1234 C C . TYR A 1 154 ? 17.581 4.191 -15.385 1.00 79.88 154 TYR A C 1
ATOM 1236 O O . TYR A 1 154 ? 16.623 3.815 -14.708 1.00 79.88 154 TYR A O 1
ATOM 1244 N N . GLU A 1 155 ? 18.737 4.577 -14.852 1.00 74.69 155 GLU A N 1
ATOM 1245 C CA . GLU A 1 155 ? 18.966 4.734 -13.416 1.00 74.69 155 GLU A CA 1
ATOM 1246 C C . GLU A 1 155 ? 19.606 6.098 -13.153 1.00 74.69 155 GLU A C 1
ATOM 1248 O O . GLU A 1 155 ? 20.568 6.486 -13.818 1.00 74.69 155 GLU A O 1
ATOM 1253 N N . ILE A 1 156 ? 19.067 6.831 -12.179 1.00 69.88 156 ILE A N 1
ATOM 1254 C CA . ILE A 1 156 ? 19.683 8.055 -11.667 1.00 69.88 156 ILE A CA 1
ATOM 1255 C C . ILE A 1 156 ? 20.646 7.626 -10.561 1.00 69.88 156 ILE A C 1
ATOM 1257 O O . ILE A 1 156 ? 20.215 7.208 -9.489 1.00 69.88 156 ILE A O 1
ATOM 1261 N N . PHE A 1 157 ? 21.952 7.717 -10.809 1.00 67.12 157 PHE A N 1
ATOM 1262 C CA . PHE A 1 157 ? 22.949 7.572 -9.750 1.00 67.12 157 PHE A CA 1
ATOM 1263 C C . PHE A 1 157 ? 23.040 8.885 -8.966 1.00 67.12 157 PHE A C 1
ATOM 1265 O O . PHE A 1 157 ? 23.743 9.812 -9.376 1.00 67.12 157 PHE A O 1
ATOM 1272 N N . GLU A 1 158 ? 22.356 8.981 -7.824 1.00 53.47 158 GLU A N 1
ATOM 1273 C CA . GLU A 1 158 ? 22.696 10.015 -6.846 1.00 53.47 158 GLU A CA 1
ATOM 1274 C C . GLU A 1 158 ? 24.063 9.688 -6.226 1.00 53.47 158 GLU A C 1
ATOM 1276 O O . GLU A 1 158 ? 24.278 8.636 -5.622 1.00 53.47 158 GLU A O 1
ATOM 1281 N N . LYS A 1 159 ? 25.027 10.594 -6.423 1.00 44.00 159 LYS A N 1
ATOM 1282 C CA . LYS A 1 159 ? 26.373 10.525 -5.845 1.00 44.00 159 LYS A CA 1
ATOM 1283 C C . LYS A 1 159 ? 26.293 10.464 -4.314 1.00 44.00 159 LYS A C 1
ATOM 1285 O O . LYS A 1 159 ? 26.195 11.498 -3.657 1.00 44.00 159 LYS A O 1
ATOM 1290 N N . TYR A 1 160 ? 26.493 9.284 -3.733 1.00 44.34 160 TYR A N 1
ATOM 1291 C CA . TYR A 1 160 ? 26.978 9.165 -2.358 1.00 44.34 160 TYR A CA 1
ATOM 1292 C C . TYR A 1 160 ? 28.456 9.579 -2.306 1.00 44.34 160 TYR A C 1
ATOM 1294 O O . TYR A 1 160 ? 29.362 8.754 -2.340 1.00 44.34 160 TYR A O 1
ATOM 1302 N N . PHE A 1 161 ? 28.700 10.887 -2.234 1.00 49.06 161 PHE A N 1
ATOM 1303 C CA . PHE A 1 161 ? 29.938 11.440 -1.689 1.00 49.06 161 PHE A CA 1
ATOM 1304 C C . PHE A 1 161 ? 29.603 12.084 -0.340 1.00 49.06 161 PHE A C 1
ATOM 1306 O O . PHE A 1 161 ? 29.354 13.283 -0.243 1.00 49.06 161 PHE A O 1
ATOM 1313 N N . ARG A 1 162 ? 29.591 11.275 0.720 1.00 40.00 162 ARG A N 1
ATOM 1314 C CA . ARG A 1 162 ? 29.906 11.750 2.071 1.00 40.00 162 ARG A CA 1
ATOM 1315 C C . ARG A 1 162 ? 31.030 10.871 2.606 1.00 40.00 162 ARG A C 1
ATOM 1317 O O . ARG A 1 162 ? 30.822 9.687 2.850 1.00 40.00 162 ARG A O 1
ATOM 1324 N N . ARG A 1 163 ? 32.224 11.465 2.645 1.00 46.62 163 ARG A N 1
ATOM 1325 C CA . ARG A 1 163 ? 33.323 11.058 3.524 1.00 46.62 163 ARG A CA 1
ATOM 1326 C C . ARG A 1 163 ? 32.982 11.450 4.953 1.00 46.62 163 ARG A C 1
ATOM 1328 O O . ARG A 1 163 ? 32.259 12.463 5.098 1.00 46.62 163 ARG A O 1
#

Radius of gyration: 28.59 Å; chains: 1; bounding box: 72×28×72 Å

InterPro domains:
  IPR027417 P-loop containing nucleoside triphosphate hydrolase [G3DSA:3.40.50.300] (68-162)
  IPR027417 P-loop containing nucleoside triphosphate hydrolase [SSF52540] (101-148)
  IPR045063 Dynamin, N-terminal [PF00350] (115-154)

Secondary structure (DSSP, 8-state):
-------------TT-SB-TTT--B----TTS---HHHHHHHHHHHHHHHHHHHHHHHT-----SSGGGHHHHHHHHHHHHHHHHHHHHSS--HHHHHHHHHHHHHHT--S---------TTSSHHHHHHHHHTS--S--S--GGGGS---------------